Protein AF-A0A450VIJ9-F1 (afdb_monomer_lite)

Sequence (175 aa):
MWVGYHERNVGDCQRSVKKFDNVCLSQQNIVTLSLEDQYDTTFSYGGVWYFSDYSEGLFLISHIYDGADNKKAIERLSKHIKPGGKLLLGIQGPHYDYRKSVSNGMIYSKNIVPTSYGFRKYYYLMSEDRTVMTQTILYRTYTFDEAISLLADHGLVYNPEKRTESEFFVEFEKI

Organism: NCBI:txid2126337

InterPro domains:
  IPR029063 S-adenosyl-L-methionine-dependent methyltransferase superfamily [G3DSA:3.40.50.150] (5-174)
  IPR029063 S-adenosyl-L-methionine-dependent methyltransferase superfamily [SSF53335] (15-157)

Foldseek 3Di:
DADDDQPPVLVVVCVVCVVPPPDDDDRDDLLPDDDPAADQEDEDDNPQWAWEQDPVGIKIKGLDQDPVSVLSSLLSNLVRHDAQGKYWHFYDYDDDWDWDQDPVRKIWTWDWADDPFGIKIWIFIGDVPDTPDIDITDMGIDDPVRVQVSNVVNQFHWDPVPCPPPVTTGMTGHD

Radius of gyration: 17.82 Å; chains: 1; bounding box: 40×42×50 Å

Secondary structure (DSSP, 8-state):
---S-SSHHHHHHHHHHTT-TT-------GGG---SS-EEEEEESSSSEEEEEETTEEEEEES---HHHHHHHHHHHHTTEEEEEEEEEEEEPPP--EEEE-TTS-EEEEEEEEETTEEEEEEEEEETTEEEEEEEEEEEEEEHHHHHHHHHTTTEEE-GGG--TTSSEEEEEE-

pLDDT: mean 89.33, std 14.4, range [27.39, 98.25]

Structure (mmCIF, N/CA/C/O backbone):
data_AF-A0A450VIJ9-F1
#
_entry.id   AF-A0A450VIJ9-F1
#
loop_
_atom_site.group_PDB
_atom_site.id
_atom_site.type_symbol
_atom_site.label_atom_id
_atom_site.label_alt_id
_atom_site.label_comp_id
_atom_site.label_asym_id
_atom_site.label_entity_id
_atom_site.label_seq_id
_atom_site.pdbx_PDB_ins_code
_atom_site.Cartn_x
_atom_site.Cartn_y
_atom_site.Cartn_z
_atom_site.occupancy
_atom_site.B_iso_or_equiv
_atom_site.auth_seq_id
_atom_site.auth_comp_id
_atom_site.auth_asym_id
_atom_site.auth_atom_id
_atom_site.pdbx_PDB_model_num
ATOM 1 N N . MET A 1 1 ? -2.226 -10.445 0.613 1.00 31.66 1 MET A N 1
ATOM 2 C CA . MET A 1 1 ? -2.761 -10.164 -0.739 1.00 31.66 1 MET A CA 1
ATOM 3 C C . MET A 1 1 ? -1.651 -9.503 -1.543 1.00 31.66 1 MET A C 1
ATOM 5 O O . MET A 1 1 ? -1.184 -8.477 -1.090 1.00 31.66 1 MET A O 1
ATOM 9 N N . TRP A 1 2 ? -1.184 -10.106 -2.641 1.00 27.39 2 TRP A N 1
ATOM 10 C CA . TRP A 1 2 ? -0.151 -9.554 -3.539 1.00 27.39 2 TRP A CA 1
ATOM 11 C C . TRP A 1 2 ? -0.839 -8.741 -4.647 1.00 27.39 2 TRP A C 1
ATOM 13 O O . TRP A 1 2 ? -1.752 -9.265 -5.289 1.00 27.39 2 TRP A O 1
ATOM 23 N N . VAL A 1 3 ? -0.454 -7.480 -4.874 1.00 31.11 3 VAL A N 1
ATOM 24 C CA . VAL A 1 3 ? -1.110 -6.621 -5.882 1.00 31.11 3 VAL A CA 1
ATOM 25 C C . VAL A 1 3 ? -0.320 -6.601 -7.191 1.00 31.11 3 VAL A C 1
ATOM 27 O O . VAL A 1 3 ? 0.690 -5.919 -7.335 1.00 31.11 3 VAL A O 1
ATOM 30 N N . GLY A 1 4 ? -0.840 -7.340 -8.172 1.00 33.59 4 GLY A N 1
ATOM 31 C CA . GLY A 1 4 ? -0.485 -7.237 -9.586 1.00 33.59 4 GLY A CA 1
ATOM 32 C C . GLY A 1 4 ? -1.208 -8.298 -10.416 1.00 33.59 4 GLY A C 1
ATOM 33 O O . GLY A 1 4 ? -0.849 -9.458 -10.304 1.00 33.59 4 GLY A O 1
ATOM 34 N N . TYR A 1 5 ? -2.155 -7.879 -11.271 1.00 44.66 5 TYR A N 1
ATOM 35 C CA . TYR A 1 5 ? -3.005 -8.647 -12.214 1.00 44.66 5 TYR A CA 1
ATOM 36 C C . TYR A 1 5 ? -4.379 -9.119 -11.696 1.00 44.66 5 TYR A C 1
ATOM 38 O O . TYR A 1 5 ? -4.490 -9.890 -10.750 1.00 44.66 5 TYR A O 1
ATOM 46 N N . HIS A 1 6 ? -5.438 -8.622 -12.350 1.00 50.75 6 HIS A N 1
ATOM 47 C CA . HIS A 1 6 ? -6.816 -8.592 -11.840 1.00 50.75 6 HIS A CA 1
ATOM 48 C C . HIS A 1 6 ? -7.668 -9.852 -12.067 1.00 50.75 6 HIS A C 1
ATOM 50 O O . HIS A 1 6 ? -8.737 -9.913 -11.488 1.00 50.75 6 HIS A O 1
ATOM 56 N N . GLU A 1 7 ? -7.234 -10.871 -12.817 1.00 40.94 7 GLU A N 1
ATOM 57 C CA . GLU A 1 7 ? -8.081 -12.073 -13.023 1.00 40.94 7 GLU A CA 1
ATOM 58 C C . GLU A 1 7 ? -7.321 -13.401 -12.882 1.00 40.94 7 GLU A C 1
ATOM 60 O O . GLU A 1 7 ? -7.781 -14.313 -12.195 1.00 40.94 7 GLU A O 1
ATOM 65 N N . ARG A 1 8 ? -6.108 -13.516 -13.445 1.00 50.75 8 ARG A N 1
ATOM 66 C CA . ARG A 1 8 ? -5.320 -14.767 -13.374 1.00 50.75 8 ARG A CA 1
ATOM 67 C C . ARG A 1 8 ? -4.931 -15.170 -11.946 1.00 50.75 8 ARG A C 1
ATOM 69 O O . ARG A 1 8 ? -4.999 -16.349 -11.610 1.00 50.75 8 ARG A O 1
ATOM 76 N N . ASN A 1 9 ? -4.623 -14.201 -11.086 1.00 61.12 9 ASN A N 1
ATOM 77 C CA . ASN A 1 9 ? -4.189 -14.479 -9.716 1.00 61.12 9 ASN A CA 1
ATOM 78 C C . ASN A 1 9 ? -5.307 -15.024 -8.829 1.00 61.12 9 ASN A C 1
ATOM 80 O O . ASN A 1 9 ? -5.043 -15.833 -7.944 1.00 61.12 9 ASN A O 1
ATOM 84 N N . VAL A 1 10 ? -6.552 -14.590 -9.048 1.00 67.06 10 VAL A N 1
ATOM 85 C CA . VAL A 1 10 ? -7.686 -15.096 -8.267 1.00 67.06 10 VAL A CA 1
ATOM 86 C C . VAL A 1 10 ? -7.888 -16.578 -8.574 1.00 67.06 10 VAL A C 1
ATOM 88 O O . VAL A 1 10 ? -8.048 -17.360 -7.644 1.00 67.06 10 VAL A O 1
ATOM 91 N N . GLY A 1 11 ? -7.760 -16.986 -9.842 1.00 73.00 11 GLY A N 1
ATOM 92 C CA . GLY A 1 11 ? -7.833 -18.395 -10.242 1.00 73.00 11 GLY A CA 1
ATOM 93 C C . GLY A 1 11 ? -6.719 -19.270 -9.646 1.00 73.00 11 GLY A C 1
ATOM 94 O O . GLY A 1 11 ? -6.984 -20.385 -9.193 1.00 73.00 11 GLY A O 1
ATOM 95 N N . ASP A 1 12 ? -5.480 -18.770 -9.593 1.00 76.56 12 ASP A N 1
ATOM 96 C CA . ASP A 1 12 ? -4.357 -19.467 -8.943 1.00 76.56 12 ASP A CA 1
ATOM 97 C C . ASP A 1 12 ? -4.541 -19.583 -7.420 1.00 76.56 12 ASP A C 1
ATOM 99 O O . ASP A 1 12 ? -4.340 -20.658 -6.839 1.00 76.56 12 ASP A O 1
ATOM 103 N N . CYS A 1 13 ? -4.992 -18.506 -6.770 1.00 79.81 13 CYS A N 1
ATOM 104 C CA . CYS A 1 13 ? -5.329 -18.512 -5.348 1.00 79.81 13 CYS A CA 1
ATOM 105 C C . CYS A 1 13 ? -6.487 -19.471 -5.052 1.00 79.81 13 CYS A C 1
ATOM 107 O O . CYS A 1 13 ? -6.380 -20.270 -4.125 1.00 79.81 13 CYS A O 1
ATOM 109 N N . GLN A 1 14 ? -7.552 -19.458 -5.861 1.00 82.06 14 GLN A N 1
ATOM 110 C CA . GLN A 1 14 ? -8.699 -20.361 -5.727 1.00 82.06 14 GLN A CA 1
ATOM 111 C C . GLN A 1 14 ? -8.266 -21.820 -5.755 1.00 82.06 14 GLN A C 1
ATOM 113 O O . GLN A 1 14 ? -8.644 -22.582 -4.869 1.00 82.06 14 GLN A O 1
ATOM 118 N N . ARG A 1 15 ? -7.419 -22.211 -6.715 1.00 86.19 15 ARG A N 1
ATOM 119 C CA . ARG A 1 15 ? -6.858 -23.570 -6.753 1.00 86.19 15 ARG A CA 1
ATOM 120 C C . ARG A 1 15 ? -6.092 -23.917 -5.477 1.00 86.19 15 ARG A C 1
ATOM 122 O O . ARG A 1 15 ? -6.246 -25.019 -4.959 1.00 86.19 15 ARG A O 1
ATOM 129 N N . SER A 1 16 ? -5.297 -22.978 -4.973 1.00 84.69 16 SER A N 1
ATOM 130 C CA . SER A 1 16 ? -4.429 -23.190 -3.811 1.00 84.69 16 SER A CA 1
ATOM 131 C C . SER A 1 16 ? -5.204 -23.320 -2.496 1.00 84.69 16 SER A C 1
ATOM 133 O O . SER A 1 16 ? -4.786 -24.075 -1.615 1.00 84.69 16 SER A O 1
ATOM 135 N N . VAL A 1 17 ? -6.336 -22.617 -2.364 1.00 88.38 17 VAL A N 1
ATOM 136 C CA . VAL A 1 17 ? -7.135 -22.607 -1.128 1.00 88.38 17 VAL A CA 1
ATOM 137 C C . VAL A 1 17 ? -8.363 -23.513 -1.164 1.00 88.38 17 VAL A C 1
ATOM 139 O O . VAL A 1 17 ? -8.981 -23.705 -0.127 1.00 88.38 17 VAL A O 1
ATOM 142 N N . LYS A 1 18 ? -8.689 -24.127 -2.311 1.00 88.12 18 LYS A N 1
ATOM 143 C CA . LYS A 1 18 ? -9.878 -24.983 -2.503 1.00 88.12 18 LYS A CA 1
ATOM 144 C C . LYS A 1 18 ? -10.047 -26.088 -1.451 1.00 88.12 18 LYS A C 1
ATOM 146 O O . LYS A 1 18 ? -11.152 -26.559 -1.235 1.00 88.12 18 LYS A O 1
ATOM 151 N N . LYS A 1 19 ? -8.949 -26.530 -0.836 1.00 91.44 19 LYS A N 1
ATOM 152 C CA . LYS A 1 19 ? -8.934 -27.571 0.202 1.00 91.44 19 LYS A CA 1
ATOM 153 C C . LYS A 1 19 ? -9.332 -27.083 1.603 1.00 91.44 19 LYS A C 1
ATOM 155 O O . LYS A 1 19 ? -9.336 -27.894 2.521 1.00 91.44 19 LYS A O 1
ATOM 160 N N . PHE A 1 20 ? -9.558 -25.785 1.790 1.00 93.56 20 PHE A N 1
ATOM 161 C CA . PHE A 1 20 ? -9.906 -25.192 3.078 1.00 93.56 20 PHE A CA 1
ATOM 162 C C . PHE A 1 20 ? -11.345 -24.677 3.033 1.00 93.56 20 PHE A C 1
ATOM 164 O O . PHE A 1 20 ? -11.631 -23.683 2.370 1.00 93.56 20 PHE A O 1
ATOM 171 N N . ASP A 1 21 ? -12.237 -25.329 3.773 1.00 92.31 21 ASP A N 1
ATOM 172 C CA . ASP A 1 21 ? -13.671 -25.007 3.760 1.00 92.31 21 ASP A CA 1
ATOM 173 C C . ASP A 1 21 ? -14.004 -23.681 4.466 1.00 92.31 21 ASP A C 1
ATOM 175 O O . ASP A 1 21 ? -15.086 -23.126 4.302 1.00 92.31 21 ASP A O 1
ATOM 179 N N . ASN A 1 22 ? -13.062 -23.149 5.247 1.00 92.25 22 ASN A N 1
ATOM 180 C CA . ASN A 1 22 ? -13.187 -21.903 6.000 1.00 92.25 22 ASN A CA 1
ATOM 181 C C . ASN A 1 22 ? -12.486 -20.708 5.329 1.00 92.25 22 ASN A C 1
ATOM 183 O O . ASN A 1 22 ? -12.288 -19.676 5.971 1.00 92.25 22 ASN A O 1
ATOM 187 N N . VAL A 1 23 ? -12.075 -20.838 4.063 1.00 91.25 23 VAL A N 1
ATOM 188 C CA . VAL A 1 23 ? -11.442 -19.754 3.302 1.00 91.25 23 VAL A CA 1
ATOM 189 C C . VAL A 1 23 ? -12.378 -19.285 2.197 1.00 91.25 23 VAL A C 1
ATOM 191 O O . VAL A 1 23 ? -12.712 -20.034 1.283 1.00 91.25 23 VAL A O 1
ATOM 194 N N . CYS A 1 24 ? -12.743 -18.006 2.244 1.00 87.75 24 CYS A N 1
ATOM 195 C CA . CYS A 1 24 ? -13.461 -17.336 1.168 1.00 87.75 24 CYS A CA 1
ATOM 196 C C . CYS A 1 24 ? -12.499 -16.454 0.364 1.00 87.75 24 CYS A C 1
ATOM 198 O O . CYS A 1 24 ? -11.630 -15.785 0.927 1.00 87.75 24 CYS A O 1
ATOM 200 N N . LEU A 1 25 ? -12.659 -16.441 -0.960 1.00 87.81 25 LEU A N 1
ATOM 201 C CA . LEU A 1 25 ? -11.948 -15.529 -1.849 1.00 87.81 25 LEU A CA 1
ATOM 202 C C . LEU A 1 25 ? -12.947 -14.636 -2.566 1.00 87.81 25 LEU A C 1
ATOM 204 O O . LEU A 1 25 ? -13.891 -15.121 -3.186 1.00 87.81 25 LEU A O 1
ATOM 208 N N . SER A 1 26 ? -12.679 -13.337 -2.547 1.00 86.81 26 SER A N 1
ATOM 209 C CA . SER A 1 26 ? -13.437 -12.345 -3.293 1.00 86.81 26 SER A CA 1
ATOM 210 C C . SER A 1 26 ? -12.493 -11.457 -4.099 1.00 86.81 26 SER A C 1
ATOM 212 O O . SER A 1 26 ? -11.365 -11.170 -3.694 1.00 86.81 26 SER A O 1
ATOM 214 N N . GLN A 1 27 ? -12.956 -11.039 -5.275 1.00 89.25 27 GLN A N 1
ATOM 215 C CA . GLN A 1 27 ? -12.296 -10.021 -6.081 1.00 89.25 27 GLN A CA 1
ATOM 216 C C . GLN A 1 27 ? -13.046 -8.709 -5.877 1.00 89.25 27 GLN A C 1
ATOM 218 O O . GLN A 1 27 ? -14.209 -8.594 -6.250 1.00 89.25 27 GLN A O 1
ATOM 223 N N . GLN A 1 28 ? -12.384 -7.735 -5.259 1.00 90.81 28 GLN A N 1
ATOM 224 C CA . GLN A 1 28 ? -12.978 -6.452 -4.891 1.00 90.81 28 GLN A CA 1
ATOM 225 C C . GLN A 1 28 ? -12.012 -5.309 -5.213 1.00 90.81 28 GLN A C 1
ATOM 227 O O . GLN A 1 28 ? -10.792 -5.480 -5.161 1.00 90.81 28 GLN A O 1
ATOM 232 N N . ASN A 1 29 ? -12.555 -4.130 -5.523 1.00 92.75 29 ASN A N 1
ATOM 233 C CA . ASN A 1 29 ? -11.778 -2.898 -5.641 1.00 92.75 29 ASN A CA 1
ATOM 234 C C . ASN A 1 29 ? -11.798 -2.168 -4.297 1.00 92.75 29 ASN A C 1
ATOM 236 O O . ASN A 1 29 ? -12.864 -1.822 -3.796 1.00 92.75 29 ASN A O 1
ATOM 240 N N . ILE A 1 30 ? -10.622 -1.901 -3.731 1.00 94.50 30 ILE A N 1
ATOM 241 C CA . ILE A 1 30 ? -10.507 -1.329 -2.389 1.00 94.50 30 ILE A CA 1
ATOM 242 C C . ILE A 1 30 ? -11.065 0.099 -2.272 1.00 94.50 30 ILE A C 1
ATOM 244 O O . ILE A 1 30 ? -11.583 0.477 -1.226 1.00 94.50 30 ILE A O 1
ATOM 248 N N . VAL A 1 31 ? -11.053 0.874 -3.362 1.00 96.25 31 VAL A N 1
ATOM 249 C CA . VAL A 1 31 ? -11.625 2.234 -3.413 1.00 96.25 31 VAL A CA 1
ATOM 250 C C . VAL A 1 31 ? -13.159 2.203 -3.322 1.00 96.25 31 VAL A C 1
ATOM 252 O O . VAL A 1 31 ? -13.793 3.174 -2.898 1.00 96.25 31 VAL A O 1
ATOM 255 N N . THR A 1 32 ? -13.776 1.085 -3.704 1.00 95.69 32 THR A N 1
ATOM 256 C CA . THR A 1 32 ? -15.227 0.856 -3.647 1.00 95.69 32 THR A CA 1
ATOM 257 C C . THR A 1 32 ? -15.575 -0.356 -2.785 1.00 95.69 32 THR A C 1
ATOM 259 O O . THR A 1 32 ? -16.611 -0.977 -3.012 1.00 95.69 32 THR A O 1
ATOM 262 N N . LEU A 1 33 ? -14.705 -0.715 -1.833 1.00 95.12 33 LEU A N 1
ATOM 263 C CA . LEU A 1 33 ? -14.869 -1.920 -1.029 1.00 95.12 33 LEU A CA 1
ATOM 264 C C . LEU A 1 33 ? -16.204 -1.883 -0.289 1.00 95.12 33 LEU A C 1
ATOM 266 O O . LEU A 1 33 ? -16.566 -0.872 0.320 1.00 95.12 33 LEU A O 1
ATOM 270 N N . SER A 1 34 ? -16.908 -3.005 -0.369 1.00 93.38 34 SER A N 1
ATOM 271 C CA . SER A 1 34 ? -18.130 -3.274 0.367 1.00 93.38 34 SER A CA 1
ATOM 272 C C . SER A 1 34 ? -18.140 -4.755 0.713 1.00 93.38 34 SER A C 1
ATOM 274 O O . SER A 1 34 ? -18.296 -5.598 -0.167 1.00 93.38 34 SER A O 1
ATOM 276 N N . LEU A 1 35 ? -17.922 -5.060 1.986 1.00 92.38 35 LEU A N 1
ATOM 277 C CA . LEU A 1 35 ? -18.027 -6.404 2.551 1.00 92.38 35 LEU A CA 1
ATOM 278 C C . LEU A 1 35 ? -19.258 -6.471 3.456 1.00 92.38 35 LEU A C 1
ATOM 280 O O . LEU A 1 35 ? -19.662 -5.459 4.028 1.00 92.38 35 LEU A O 1
ATOM 284 N N . GLU A 1 36 ? -19.856 -7.652 3.566 1.00 91.00 36 GLU A N 1
ATOM 285 C CA . GLU A 1 36 ? -21.028 -7.867 4.427 1.00 91.00 36 GLU A CA 1
ATOM 286 C C . GLU A 1 36 ? -20.646 -7.835 5.912 1.00 91.00 36 GLU A C 1
ATOM 288 O O . GLU A 1 36 ? -21.411 -7.350 6.743 1.00 91.00 36 GLU A O 1
ATOM 293 N N . ASP A 1 37 ? -19.424 -8.269 6.221 1.00 93.81 37 ASP A N 1
ATOM 294 C CA . ASP A 1 37 ? -18.934 -8.427 7.582 1.00 93.81 37 ASP A CA 1
ATOM 295 C C . ASP A 1 37 ? -17.905 -7.363 7.985 1.00 93.81 37 ASP A C 1
ATOM 297 O O . ASP A 1 37 ? -17.277 -6.680 7.164 1.00 93.81 37 ASP A O 1
ATOM 301 N N . GLN A 1 38 ? -17.702 -7.278 9.300 1.00 96.44 38 GLN A N 1
ATOM 302 C CA . GLN A 1 38 ? -16.538 -6.648 9.909 1.00 96.44 38 GLN A CA 1
ATOM 303 C C . GLN A 1 38 ? -15.602 -7.711 10.481 1.00 96.44 38 GLN A C 1
ATOM 305 O O . GLN A 1 38 ? -16.045 -8.733 11.007 1.00 96.44 38 GLN A O 1
ATOM 310 N N . TYR A 1 39 ? -14.304 -7.431 10.446 1.00 97.06 39 TYR A N 1
ATOM 311 C CA . TYR A 1 39 ? -13.263 -8.381 10.817 1.00 97.06 39 TYR A CA 1
ATOM 312 C C . TYR A 1 39 ? -12.497 -7.919 12.056 1.00 97.06 39 TYR A C 1
ATOM 314 O O . TYR A 1 39 ? -12.237 -6.729 12.245 1.00 97.06 39 TYR A O 1
ATOM 322 N N . ASP A 1 40 ? -12.109 -8.881 12.892 1.00 97.75 40 ASP A N 1
ATOM 323 C CA . ASP A 1 40 ? -11.286 -8.651 14.084 1.00 97.75 40 ASP A CA 1
ATOM 324 C C . ASP A 1 40 ? -9.826 -8.336 13.715 1.00 97.75 40 ASP A C 1
ATOM 326 O O . ASP A 1 40 ? -9.100 -7.679 14.459 1.00 97.75 40 ASP A O 1
ATOM 330 N N . THR A 1 41 ? -9.359 -8.803 12.556 1.00 95.44 41 THR A N 1
ATOM 331 C CA . THR A 1 41 ? -8.007 -8.537 12.058 1.00 95.44 41 THR A CA 1
ATOM 332 C C . THR A 1 41 ? -7.996 -8.483 10.539 1.00 95.44 41 THR A C 1
ATOM 334 O O . THR A 1 41 ? -8.550 -9.343 9.859 1.00 95.44 41 THR A O 1
ATOM 337 N N . THR A 1 42 ? -7.309 -7.480 10.011 1.00 94.94 42 THR A N 1
ATOM 338 C CA . THR A 1 42 ? -7.028 -7.296 8.590 1.00 94.94 42 THR A CA 1
ATOM 339 C C . THR A 1 42 ? -5.531 -7.099 8.407 1.00 94.94 42 THR A C 1
ATOM 341 O O . THR A 1 42 ? -4.850 -6.579 9.291 1.00 94.94 42 THR A O 1
ATOM 344 N 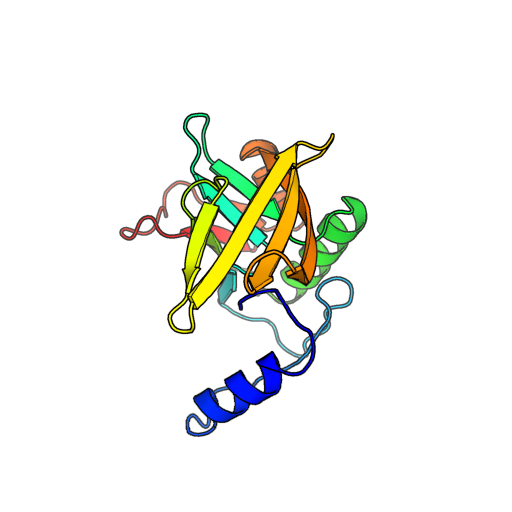N . PHE A 1 43 ? -4.988 -7.530 7.271 1.00 94.19 43 PHE A N 1
ATOM 345 C CA . PHE A 1 43 ? -3.565 -7.361 7.006 1.00 94.19 43 PHE A CA 1
ATOM 346 C C . PHE A 1 43 ? -3.267 -7.139 5.527 1.00 94.19 43 PHE A C 1
ATOM 348 O O . PHE A 1 43 ? -3.955 -7.650 4.640 1.00 94.19 43 PHE A O 1
ATOM 355 N N . SER A 1 44 ? -2.185 -6.413 5.261 1.00 92.88 44 SER A N 1
ATOM 356 C CA . SER A 1 44 ? -1.618 -6.245 3.927 1.00 92.88 44 SER A CA 1
ATOM 357 C C . SER A 1 44 ? -0.115 -6.495 3.972 1.00 92.88 44 SER A C 1
ATOM 359 O O . SER A 1 44 ? 0.603 -5.886 4.756 1.00 92.88 44 SER A O 1
ATOM 361 N N . TYR A 1 45 ? 0.367 -7.403 3.121 1.00 86.50 45 TYR A N 1
ATOM 362 C CA . TYR A 1 45 ? 1.783 -7.752 2.995 1.00 86.50 45 TYR A CA 1
ATOM 363 C C . TYR A 1 45 ? 2.122 -7.891 1.511 1.00 86.50 45 TYR A C 1
ATOM 365 O O . TYR A 1 45 ? 1.626 -8.809 0.851 1.00 86.50 45 TYR A O 1
ATOM 373 N N . GLY A 1 46 ? 2.889 -6.939 0.968 1.00 74.62 46 GLY A N 1
ATOM 374 C CA . GLY A 1 46 ? 3.103 -6.813 -0.484 1.00 74.62 46 GLY A CA 1
ATOM 375 C C . GLY A 1 46 ? 1.816 -6.534 -1.269 1.00 74.62 46 GLY A C 1
ATOM 376 O O . GLY A 1 46 ? 1.725 -6.861 -2.453 1.00 74.62 46 GLY A O 1
ATOM 377 N N . GLY A 1 47 ? 0.803 -6.011 -0.571 1.00 80.25 47 GLY A N 1
ATOM 378 C CA . GLY A 1 47 ? -0.518 -5.702 -1.101 1.00 80.25 47 GLY A CA 1
ATOM 379 C C . GLY A 1 47 ? -0.679 -4.236 -1.447 1.00 80.25 47 GLY A C 1
ATOM 380 O O . GLY A 1 47 ? 0.287 -3.585 -1.813 1.00 80.25 47 GLY A O 1
ATOM 381 N N . VAL A 1 48 ? -1.901 -3.712 -1.321 1.00 91.94 48 VAL A N 1
ATOM 382 C CA . VAL A 1 48 ? -2.220 -2.315 -1.673 1.00 91.94 48 VAL A CA 1
ATOM 383 C C . VAL A 1 48 ? -1.337 -1.338 -0.899 1.00 91.94 48 VAL A C 1
ATOM 385 O O . VAL A 1 48 ? -0.811 -0.404 -1.497 1.00 91.94 48 VAL A O 1
ATOM 388 N N . TRP A 1 49 ? -1.141 -1.607 0.395 1.00 96.38 49 TRP A N 1
ATOM 389 C CA . TRP A 1 49 ? -0.283 -0.835 1.287 1.00 96.38 49 TRP A CA 1
ATOM 390 C C . TRP A 1 49 ? 0.707 -1.725 2.026 1.00 96.38 49 TRP A C 1
ATOM 392 O O . TRP A 1 49 ? 0.375 -2.852 2.403 1.00 96.38 49 TRP A O 1
ATOM 402 N N . TYR A 1 50 ? 1.908 -1.215 2.256 1.00 95.44 50 TYR A N 1
ATOM 403 C CA . TYR A 1 50 ? 2.931 -1.832 3.098 1.00 95.44 50 TYR A CA 1
ATOM 404 C C . TYR A 1 50 ? 3.960 -0.773 3.498 1.00 95.44 50 TYR A C 1
ATOM 406 O O . TYR A 1 50 ? 4.089 0.245 2.824 1.00 95.44 50 TYR A O 1
ATOM 414 N N . PHE A 1 51 ? 4.701 -1.007 4.571 1.00 94.88 51 PHE A N 1
ATOM 415 C CA . PHE A 1 51 ? 5.843 -0.181 4.932 1.00 94.88 51 PHE A CA 1
ATOM 416 C C . PHE A 1 51 ? 7.113 -0.692 4.263 1.00 94.88 51 PHE A C 1
ATOM 418 O O . PHE A 1 51 ? 7.329 -1.896 4.139 1.00 94.88 51 PHE A O 1
ATOM 425 N N . SER A 1 52 ? 7.964 0.233 3.846 1.00 93.38 52 SER A N 1
ATOM 426 C CA . SER A 1 52 ? 9.334 -0.054 3.447 1.00 93.38 52 SER A CA 1
ATOM 427 C C . SER A 1 52 ? 10.281 0.591 4.447 1.00 93.38 52 SER A C 1
ATOM 429 O O . SER A 1 52 ? 10.105 1.763 4.782 1.00 93.38 52 SER A O 1
ATOM 431 N N . ASP A 1 53 ? 11.264 -0.177 4.903 1.00 91.56 53 ASP A N 1
ATOM 432 C CA . ASP A 1 53 ? 12.272 0.268 5.860 1.00 91.56 53 ASP A CA 1
ATOM 433 C C . ASP A 1 53 ? 13.485 0.845 5.128 1.00 91.56 53 ASP A C 1
ATOM 435 O O . ASP A 1 53 ? 14.195 0.136 4.414 1.00 91.56 53 ASP A O 1
ATOM 439 N N . TYR A 1 54 ? 13.667 2.158 5.234 1.00 88.12 54 TYR A N 1
ATOM 440 C CA . TYR A 1 54 ? 14.794 2.892 4.669 1.00 88.12 54 TYR A CA 1
ATOM 441 C C . TYR A 1 54 ? 15.701 3.396 5.794 1.00 88.12 54 TYR A C 1
ATOM 443 O O . TYR A 1 54 ? 15.297 3.474 6.950 1.00 88.12 54 TYR A O 1
ATOM 451 N N . SER A 1 55 ? 16.922 3.815 5.456 1.00 87.88 55 SER A N 1
ATOM 452 C CA . SER A 1 55 ? 17.852 4.426 6.418 1.00 87.88 55 SER A CA 1
ATOM 453 C C . SER A 1 55 ? 17.264 5.628 7.159 1.00 87.88 55 SER A C 1
ATOM 455 O O . SER A 1 55 ? 17.626 5.870 8.306 1.00 87.88 55 SER A O 1
ATOM 457 N N . GLU A 1 56 ? 16.368 6.378 6.514 1.00 88.38 56 GLU A N 1
ATOM 458 C CA . GLU A 1 56 ? 15.704 7.540 7.114 1.00 88.38 56 GLU A CA 1
ATOM 459 C C . GLU A 1 56 ? 14.475 7.173 7.965 1.00 88.38 56 GLU A C 1
ATOM 461 O O . GLU A 1 56 ? 13.927 8.039 8.645 1.00 88.38 56 GLU A O 1
ATOM 466 N N . GLY A 1 57 ? 14.029 5.913 7.931 1.00 90.75 57 GLY A N 1
ATOM 467 C CA . GLY A 1 57 ? 12.868 5.414 8.663 1.00 90.75 57 GLY A CA 1
ATOM 468 C C . GLY A 1 57 ? 11.863 4.659 7.790 1.00 90.75 57 GLY A C 1
ATOM 469 O O . GLY A 1 57 ? 12.124 4.300 6.640 1.00 90.75 57 GLY A O 1
ATOM 470 N N . LEU A 1 58 ? 10.678 4.419 8.358 1.00 93.12 58 LEU A N 1
ATOM 471 C CA . LEU A 1 58 ? 9.592 3.708 7.688 1.00 93.12 58 LEU A CA 1
ATOM 472 C C . LEU A 1 58 ? 8.793 4.639 6.772 1.00 93.12 58 LEU A C 1
ATOM 474 O O . LEU A 1 58 ? 8.359 5.717 7.175 1.00 93.12 58 LEU A O 1
ATOM 478 N N . PHE A 1 59 ? 8.508 4.166 5.563 1.00 95.75 59 PHE A N 1
ATOM 479 C CA . PHE A 1 59 ? 7.634 4.854 4.614 1.00 95.75 59 PHE A CA 1
ATOM 480 C C . PHE A 1 59 ? 6.480 3.951 4.214 1.00 95.75 59 PHE A C 1
ATOM 482 O O . PHE A 1 59 ? 6.699 2.805 3.817 1.00 95.75 59 PHE A O 1
ATOM 489 N N . LEU A 1 60 ? 5.251 4.464 4.283 1.00 96.81 60 LEU A N 1
ATOM 490 C CA . LEU A 1 60 ? 4.100 3.757 3.737 1.00 96.81 60 LEU A CA 1
ATOM 491 C C . LEU A 1 60 ? 4.153 3.853 2.216 1.00 96.81 60 LEU A C 1
ATOM 493 O O . LEU A 1 60 ? 4.118 4.943 1.646 1.00 96.81 60 LEU A O 1
ATOM 497 N N . ILE A 1 61 ? 4.194 2.703 1.565 1.00 96.62 61 ILE A N 1
ATOM 498 C CA . ILE A 1 61 ? 4.140 2.555 0.120 1.00 96.62 61 ILE A CA 1
ATOM 499 C C . ILE A 1 61 ? 2.725 2.138 -0.270 1.00 96.62 61 ILE A C 1
ATOM 501 O O . ILE A 1 61 ? 2.184 1.172 0.270 1.00 96.62 61 ILE A O 1
ATOM 505 N N . SER A 1 62 ? 2.137 2.849 -1.229 1.00 96.75 62 SER A N 1
ATOM 506 C CA . SER A 1 62 ? 0.816 2.556 -1.779 1.00 96.75 62 SER A CA 1
ATOM 507 C C . SER A 1 62 ? 0.887 2.239 -3.267 1.00 96.75 62 SER A C 1
ATOM 509 O O . SER A 1 62 ? 1.502 2.974 -4.041 1.00 96.75 62 SER A O 1
ATOM 511 N N . HIS A 1 63 ? 0.194 1.178 -3.677 1.00 94.62 63 HIS A N 1
ATOM 512 C CA . HIS A 1 63 ? -0.096 0.878 -5.082 1.00 94.62 63 HIS A CA 1
ATOM 513 C C . HIS A 1 63 ? -1.194 1.774 -5.681 1.00 94.62 63 HIS A C 1
ATOM 515 O O . HIS A 1 63 ? -1.432 1.731 -6.887 1.00 94.62 63 HIS A O 1
ATOM 521 N N . ILE A 1 64 ? -1.876 2.576 -4.860 1.00 96.00 64 ILE A N 1
ATOM 522 C CA . ILE A 1 64 ? -2.798 3.616 -5.312 1.00 96.00 64 ILE A CA 1
ATOM 523 C C . ILE A 1 64 ? -1.982 4.904 -5.412 1.00 96.00 64 ILE A C 1
ATOM 525 O O . ILE A 1 64 ? -1.437 5.378 -4.417 1.00 96.00 64 ILE A O 1
ATOM 529 N N . TYR A 1 65 ? -1.854 5.468 -6.612 1.00 95.56 65 TYR A N 1
ATOM 530 C CA . TYR A 1 65 ? -1.039 6.672 -6.802 1.00 95.56 65 TYR A CA 1
ATOM 531 C C . TYR A 1 65 ? -1.766 7.955 -6.376 1.00 95.56 65 TYR A C 1
ATOM 533 O O . TYR A 1 65 ? -1.153 8.868 -5.818 1.00 95.56 65 TYR A O 1
ATOM 541 N N . ASP A 1 66 ? -3.073 8.026 -6.631 1.00 96.81 66 ASP A N 1
ATOM 542 C CA . ASP A 1 66 ? -3.881 9.194 -6.298 1.00 96.81 66 ASP A CA 1
ATOM 543 C C . ASP A 1 66 ? -4.109 9.304 -4.781 1.00 96.81 66 ASP A C 1
ATOM 545 O O . ASP A 1 66 ? -4.432 8.332 -4.092 1.00 96.81 66 ASP A O 1
ATOM 549 N N . GLY A 1 67 ? -3.893 10.501 -4.233 1.00 96.56 67 GLY A N 1
ATOM 550 C CA . GLY A 1 67 ? -3.994 10.733 -2.793 1.00 96.56 67 GLY A CA 1
ATOM 551 C C . GLY A 1 67 ? -5.433 10.695 -2.269 1.00 96.56 67 GLY A C 1
ATOM 552 O O . GLY A 1 67 ? -5.648 10.267 -1.134 1.00 96.56 67 GLY A O 1
ATOM 553 N N . ALA A 1 68 ? -6.415 11.115 -3.071 1.00 97.44 68 ALA A N 1
ATOM 554 C CA . ALA A 1 68 ? -7.824 11.090 -2.690 1.00 97.44 68 ALA A CA 1
ATOM 555 C C . ALA A 1 68 ? -8.378 9.660 -2.731 1.00 97.44 68 ALA A C 1
ATOM 557 O O . ALA A 1 68 ? -9.082 9.254 -1.805 1.00 97.44 68 ALA A O 1
ATOM 558 N N . ASP A 1 69 ? -7.985 8.866 -3.727 1.00 97.81 69 ASP A N 1
ATOM 559 C CA . ASP A 1 69 ? -8.333 7.446 -3.788 1.00 97.81 69 ASP A CA 1
ATOM 560 C C . ASP A 1 69 ? -7.702 6.653 -2.641 1.00 97.81 69 ASP A C 1
ATOM 562 O O . ASP A 1 69 ? -8.351 5.755 -2.109 1.00 97.81 69 ASP A O 1
ATOM 566 N N . ASN A 1 70 ? -6.487 7.000 -2.192 1.00 97.38 70 ASN A N 1
ATOM 567 C CA . ASN A 1 70 ? -5.912 6.411 -0.975 1.00 97.38 70 ASN A CA 1
ATOM 568 C C . ASN A 1 70 ? -6.788 6.679 0.248 1.00 97.38 70 ASN A C 1
ATOM 570 O O . ASN A 1 70 ? -7.155 5.737 0.947 1.00 97.38 70 ASN A O 1
ATOM 574 N N . LYS A 1 71 ? -7.146 7.948 0.487 1.00 97.44 71 LYS A N 1
ATOM 575 C CA . LYS A 1 71 ? -8.020 8.339 1.605 1.00 97.44 71 LYS A CA 1
ATOM 576 C C . LYS A 1 71 ? -9.338 7.576 1.558 1.00 97.44 71 LYS A C 1
ATOM 578 O O . LYS A 1 71 ? -9.721 6.927 2.523 1.00 97.44 71 LYS A O 1
ATOM 583 N N . LYS A 1 72 ? -9.987 7.568 0.394 1.00 98.19 72 LYS A N 1
ATOM 584 C CA . LYS A 1 72 ? -11.243 6.848 0.175 1.00 98.19 72 LYS A CA 1
ATOM 585 C C . LYS A 1 72 ? -11.094 5.343 0.405 1.00 98.19 72 LYS A C 1
ATOM 587 O O . LYS A 1 72 ? -11.954 4.738 1.030 1.00 98.19 72 LYS A O 1
ATOM 592 N N . ALA A 1 73 ? -10.023 4.724 -0.077 1.00 97.75 73 ALA A N 1
ATOM 593 C CA . ALA A 1 73 ? -9.783 3.298 0.113 1.00 97.75 73 ALA A CA 1
ATOM 594 C C . ALA A 1 73 ? -9.540 2.937 1.589 1.00 97.75 73 ALA A C 1
ATOM 596 O O . ALA A 1 73 ? -10.056 1.923 2.056 1.00 97.75 73 ALA A O 1
ATOM 597 N N . ILE A 1 74 ? -8.809 3.771 2.336 1.00 97.94 74 ILE A N 1
ATOM 598 C CA . ILE A 1 74 ? -8.604 3.593 3.782 1.00 97.94 74 ILE A CA 1
ATOM 599 C C . ILE A 1 74 ? -9.926 3.769 4.533 1.00 97.94 74 ILE A C 1
ATOM 601 O O . ILE A 1 74 ? -10.258 2.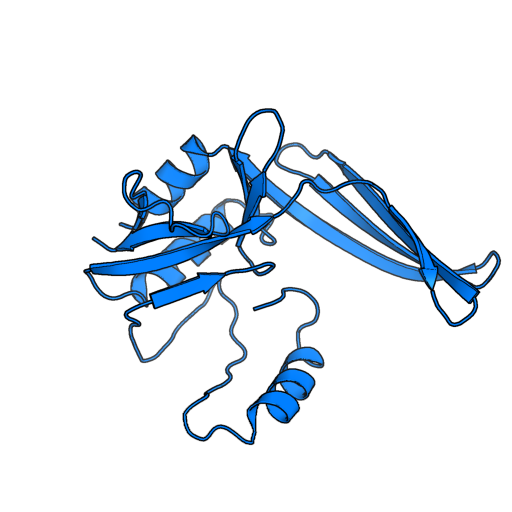940 5.376 1.00 97.94 74 ILE A O 1
ATOM 605 N N . GLU A 1 75 ? -10.719 4.785 4.186 1.00 97.81 75 GLU A N 1
ATOM 606 C CA . GLU A 1 75 ? -12.062 4.995 4.738 1.00 97.81 75 GLU A CA 1
ATOM 607 C C . GLU A 1 75 ? -12.972 3.777 4.505 1.00 97.81 75 GLU A C 1
ATOM 609 O O . GLU A 1 75 ? -13.745 3.384 5.378 1.00 97.81 75 GLU A O 1
ATOM 614 N N . ARG A 1 76 ? -12.903 3.163 3.318 1.00 97.56 76 ARG A N 1
ATOM 615 C CA . ARG A 1 76 ? -13.683 1.959 3.004 1.00 97.56 76 ARG A CA 1
ATOM 616 C C . ARG A 1 76 ? -13.199 0.760 3.804 1.00 97.56 76 ARG A C 1
ATOM 618 O O . ARG A 1 76 ? -14.023 0.078 4.400 1.00 97.56 76 ARG A O 1
ATOM 625 N N . LEU A 1 77 ? -11.888 0.528 3.859 1.00 97.06 77 LEU A N 1
ATOM 626 C CA . LEU A 1 77 ? -11.305 -0.553 4.652 1.00 97.06 77 LEU A CA 1
ATOM 627 C C . LEU A 1 77 ? -11.673 -0.426 6.137 1.00 97.06 77 LEU A C 1
ATOM 629 O O . LEU A 1 77 ? -12.092 -1.411 6.740 1.00 97.06 77 LEU A O 1
ATOM 633 N N . SER A 1 78 ? -11.556 0.770 6.720 1.00 97.56 78 SER A N 1
ATOM 634 C CA . SER A 1 78 ? -11.761 0.977 8.158 1.00 97.56 78 SER A CA 1
ATOM 635 C C . SER A 1 78 ? -13.189 0.670 8.618 1.00 97.56 78 SER A C 1
ATOM 637 O O . SER A 1 78 ? -13.377 0.236 9.751 1.00 97.56 78 SER A O 1
ATOM 639 N N . LYS A 1 79 ? -14.192 0.818 7.740 1.00 97.38 79 LYS A N 1
ATOM 640 C CA . LYS A 1 79 ? -15.598 0.448 8.010 1.00 97.38 79 LYS A CA 1
ATOM 641 C C . LYS A 1 79 ? -15.816 -1.058 8.166 1.00 97.38 79 LYS A C 1
ATOM 643 O O . LYS A 1 79 ? -16.820 -1.467 8.748 1.00 97.38 79 LYS A O 1
ATOM 648 N N . HIS A 1 80 ? -14.885 -1.863 7.660 1.00 97.44 80 HIS A N 1
ATOM 649 C CA . HIS A 1 80 ? -14.917 -3.323 7.727 1.00 97.44 80 HIS A CA 1
ATOM 650 C C . HIS A 1 80 ? -13.991 -3.887 8.812 1.00 97.44 80 HIS A C 1
ATOM 652 O O . HIS A 1 80 ? -13.783 -5.095 8.877 1.00 97.44 80 HIS A O 1
ATOM 658 N N . ILE A 1 81 ? -13.451 -3.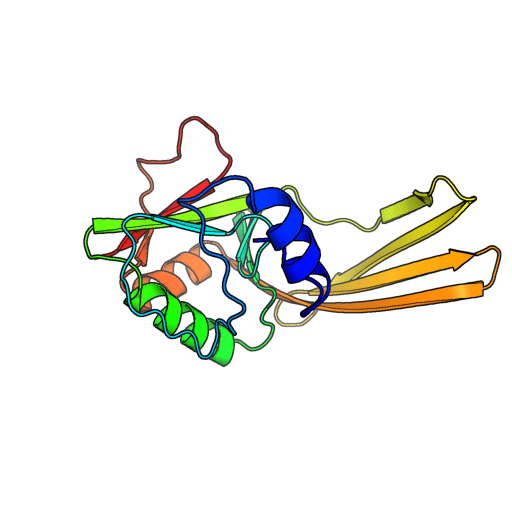040 9.688 1.00 98.12 81 ILE A N 1
ATOM 659 C CA . ILE A 1 81 ? -12.702 -3.462 10.873 1.00 98.12 81 ILE A CA 1
ATOM 660 C C . ILE A 1 81 ? -13.581 -3.162 12.085 1.00 98.12 81 ILE A C 1
ATOM 662 O O . ILE A 1 81 ? -14.107 -2.055 12.212 1.00 98.12 81 ILE A O 1
ATOM 666 N N . LYS A 1 82 ? -13.774 -4.150 12.962 1.00 98.25 82 LYS A N 1
ATOM 667 C CA . LYS A 1 82 ? -14.553 -3.956 14.194 1.00 98.25 82 LYS A CA 1
ATOM 668 C C . LYS A 1 82 ? -13.857 -2.945 15.117 1.00 98.25 82 LYS A C 1
ATOM 670 O O . LYS A 1 82 ? -12.628 -2.890 15.101 1.00 98.25 82 LYS A O 1
ATOM 675 N N . PRO A 1 83 ? -14.584 -2.210 15.977 1.00 97.69 83 PRO A N 1
ATOM 676 C CA . PRO A 1 83 ? -13.971 -1.530 17.119 1.00 97.69 83 PRO A CA 1
ATOM 677 C C . PRO A 1 83 ? -13.140 -2.515 17.962 1.00 97.69 83 PRO A C 1
ATOM 679 O O . PRO A 1 83 ? -13.586 -3.632 18.226 1.00 97.69 83 PRO A O 1
ATOM 682 N N . GLY A 1 84 ? -11.920 -2.129 18.332 1.00 96.75 84 GLY A N 1
ATOM 683 C CA . GLY A 1 84 ? -10.901 -2.989 18.950 1.00 96.75 84 GLY A CA 1
ATOM 684 C C . GLY A 1 84 ? -10.198 -3.959 17.985 1.00 96.75 84 GLY A C 1
ATOM 685 O O . GLY A 1 84 ? -9.289 -4.685 18.386 1.00 96.75 84 GLY A O 1
ATOM 686 N N . GLY A 1 85 ? -10.609 -3.997 16.716 1.00 96.75 85 GLY A N 1
ATOM 687 C CA . GLY A 1 85 ? -9.994 -4.809 15.671 1.00 96.75 85 GLY A CA 1
ATOM 688 C C . GLY A 1 85 ? -8.673 -4.226 15.170 1.00 96.75 85 GLY A C 1
ATOM 689 O O . GLY A 1 85 ? -8.318 -3.084 15.460 1.00 96.75 85 GLY A O 1
ATOM 690 N N . LYS A 1 86 ? -7.931 -5.016 14.390 1.00 95.75 86 LYS A N 1
ATOM 691 C CA . LYS A 1 86 ? -6.559 -4.685 13.977 1.00 95.75 86 LYS A CA 1
ATOM 692 C C . LYS A 1 86 ? -6.394 -4.498 12.473 1.00 95.75 86 LYS A C 1
ATOM 694 O O . LYS A 1 86 ? -6.973 -5.238 11.673 1.00 95.75 86 LYS A O 1
ATOM 699 N N . LEU A 1 87 ? -5.505 -3.581 12.102 1.00 95.88 87 LEU A N 1
ATOM 700 C CA . LEU A 1 87 ? -4.880 -3.500 10.785 1.00 95.88 87 LEU A CA 1
ATOM 701 C C . LEU A 1 87 ? -3.372 -3.728 10.922 1.00 95.88 87 LEU A C 1
ATOM 703 O O . LEU A 1 87 ? -2.679 -2.973 11.599 1.00 95.88 87 LEU A O 1
ATOM 707 N N . LEU A 1 88 ? -2.862 -4.752 10.239 1.00 94.44 88 LEU A N 1
ATOM 708 C CA . LEU A 1 88 ? -1.440 -5.086 10.196 1.00 94.44 88 LEU A CA 1
ATOM 709 C C . LEU A 1 88 ? -0.856 -4.746 8.821 1.00 94.44 88 LEU A C 1
ATOM 711 O O . LEU A 1 88 ? -1.244 -5.328 7.803 1.00 94.44 88 LEU A O 1
ATOM 715 N N . LEU A 1 89 ? 0.100 -3.820 8.775 1.00 94.56 89 LEU A N 1
ATOM 716 C CA . LEU A 1 89 ? 0.780 -3.421 7.541 1.00 94.56 89 LEU A CA 1
ATOM 717 C C . LEU A 1 89 ? 2.207 -3.958 7.527 1.00 94.56 89 LEU A C 1
ATOM 719 O O . LEU A 1 89 ? 3.019 -3.609 8.378 1.00 94.56 89 LEU A O 1
ATOM 723 N N . GLY A 1 90 ? 2.497 -4.830 6.565 1.00 93.12 90 GLY A N 1
ATOM 724 C CA . GLY A 1 90 ? 3.776 -5.523 6.465 1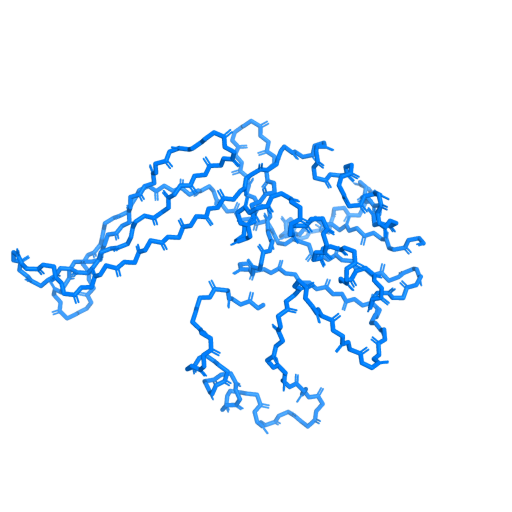.00 93.12 90 GLY A CA 1
ATOM 725 C C . GLY A 1 90 ? 4.941 -4.573 6.225 1.00 93.12 90 GLY A C 1
ATOM 726 O O . GLY A 1 90 ? 4.795 -3.616 5.471 1.00 93.12 90 GLY A O 1
ATOM 727 N N . ILE A 1 91 ? 6.091 -4.869 6.819 1.00 92.38 91 ILE A N 1
ATOM 728 C CA . ILE A 1 91 ? 7.359 -4.168 6.623 1.00 92.38 91 ILE A CA 1
ATOM 729 C C . ILE A 1 91 ? 8.194 -4.957 5.610 1.00 92.38 91 ILE A C 1
ATOM 731 O O . ILE A 1 91 ? 8.285 -6.186 5.665 1.00 92.38 91 ILE A O 1
ATOM 735 N N . GLN A 1 92 ? 8.775 -4.249 4.647 1.00 90.19 92 GLN A N 1
ATOM 736 C CA . GLN A 1 92 ? 9.634 -4.803 3.609 1.00 90.19 92 GLN A CA 1
ATOM 737 C C . GLN A 1 92 ? 10.950 -4.044 3.526 1.00 90.19 92 GLN A C 1
ATOM 739 O O . GLN A 1 92 ? 11.039 -2.873 3.887 1.00 90.19 92 GLN A O 1
ATOM 744 N N . GLY A 1 93 ? 11.964 -4.718 2.988 1.00 88.06 93 GLY A N 1
ATOM 745 C CA . GLY A 1 93 ? 13.217 -4.067 2.652 1.00 88.06 93 GLY A CA 1
ATOM 746 C C . GLY A 1 93 ? 13.056 -3.042 1.519 1.00 88.06 93 GLY A C 1
ATOM 747 O O . GLY A 1 93 ? 12.127 -3.136 0.704 1.00 88.06 93 GLY A O 1
ATOM 748 N N . PRO A 1 94 ? 14.003 -2.103 1.429 1.00 86.31 94 PRO A N 1
ATOM 749 C CA . PRO A 1 94 ? 13.979 -1.026 0.455 1.00 86.31 94 PRO A CA 1
ATOM 750 C C . PRO A 1 94 ? 14.012 -1.551 -0.981 1.00 86.31 94 PRO A C 1
ATOM 752 O O . PRO A 1 94 ? 14.548 -2.618 -1.305 1.00 86.31 94 PRO A O 1
ATOM 755 N N . HIS A 1 95 ? 13.404 -0.783 -1.880 1.00 85.19 95 HIS A N 1
ATOM 756 C CA . HIS A 1 95 ? 13.381 -1.125 -3.293 1.00 85.19 95 HIS A CA 1
ATOM 757 C C . HIS A 1 95 ? 14.582 -0.546 -4.034 1.00 85.19 95 HIS A C 1
ATOM 759 O O . HIS A 1 95 ? 14.806 0.660 -4.013 1.00 85.19 95 HIS A O 1
ATOM 765 N N . TYR A 1 96 ? 15.267 -1.409 -4.780 1.00 89.62 96 TYR A N 1
ATOM 766 C CA . TYR A 1 96 ? 16.389 -1.044 -5.640 1.00 89.62 96 TYR A CA 1
ATOM 767 C C . TYR A 1 96 ? 16.145 -1.460 -7.080 1.00 89.62 96 TYR A C 1
ATOM 769 O O . TYR A 1 96 ? 15.352 -2.373 -7.346 1.00 89.62 96 TYR A O 1
ATOM 777 N N . ASP A 1 97 ? 16.882 -0.840 -7.993 1.00 94.38 97 ASP A N 1
ATOM 778 C CA . ASP A 1 97 ? 17.053 -1.365 -9.339 1.00 94.38 97 ASP A CA 1
ATOM 779 C C . ASP A 1 97 ? 17.566 -2.802 -9.283 1.00 94.38 97 ASP A C 1
ATOM 781 O O . ASP A 1 97 ? 18.297 -3.215 -8.381 1.00 94.38 97 ASP A O 1
ATOM 785 N N . TYR A 1 98 ? 17.119 -3.603 -10.238 1.00 92.81 98 TYR A N 1
ATOM 786 C CA . TYR A 1 98 ? 17.416 -5.023 -10.241 1.00 92.81 98 TYR A CA 1
ATOM 787 C C . TYR A 1 98 ? 17.514 -5.536 -11.659 1.00 92.81 98 TYR A C 1
ATOM 789 O O . TYR A 1 98 ? 16.729 -5.156 -12.525 1.00 92.81 98 TYR A O 1
ATOM 797 N N . ARG A 1 99 ? 18.447 -6.454 -11.880 1.00 95.12 99 ARG A N 1
ATOM 798 C CA . ARG A 1 99 ? 18.594 -7.173 -13.137 1.00 95.12 99 ARG A CA 1
ATOM 799 C C . ARG A 1 99 ? 19.062 -8.585 -12.834 1.00 95.12 99 ARG A C 1
ATOM 801 O O . ARG A 1 99 ? 20.026 -8.764 -12.096 1.00 95.12 99 ARG A O 1
ATOM 808 N N . LYS A 1 100 ? 18.381 -9.582 -13.391 1.00 94.81 100 LYS A N 1
ATOM 809 C CA . LYS A 1 100 ? 18.740 -10.990 -13.216 1.00 94.81 100 LYS A CA 1
ATOM 810 C C . LYS A 1 100 ? 18.309 -11.820 -14.420 1.00 94.81 100 LYS A C 1
ATOM 812 O O . LYS A 1 100 ? 17.216 -11.630 -14.949 1.00 94.81 100 LYS A O 1
ATOM 817 N N . SER A 1 101 ? 19.148 -12.778 -14.801 1.00 94.31 101 SER A N 1
ATOM 818 C CA . SER A 1 101 ? 18.776 -13.822 -15.756 1.00 94.31 101 SER A CA 1
ATOM 819 C C . SER A 1 101 ? 17.800 -14.811 -15.116 1.00 94.31 101 SER A C 1
ATOM 821 O O . SER A 1 101 ? 18.044 -15.322 -14.019 1.00 94.31 101 SER A O 1
ATOM 823 N N . VAL A 1 102 ? 16.689 -15.082 -15.789 1.00 91.75 102 VAL A N 1
ATOM 824 C CA . VAL A 1 102 ? 15.733 -16.128 -15.404 1.00 91.75 102 VAL A CA 1
ATOM 825 C C . VAL A 1 102 ? 16.115 -17.466 -16.052 1.00 91.75 102 VAL A C 1
ATOM 827 O O . VAL A 1 102 ? 16.955 -17.518 -16.948 1.00 91.75 102 VAL A O 1
ATOM 830 N N . SER A 1 103 ? 15.533 -18.571 -15.576 1.00 85.25 103 SER A N 1
ATOM 831 C CA . SER A 1 103 ? 15.974 -19.942 -15.897 1.00 85.25 103 SER A CA 1
ATOM 832 C C . SER A 1 103 ? 15.945 -20.312 -17.383 1.00 85.25 103 SER A C 1
ATOM 834 O O . SER A 1 103 ? 16.661 -21.220 -17.790 1.00 85.25 103 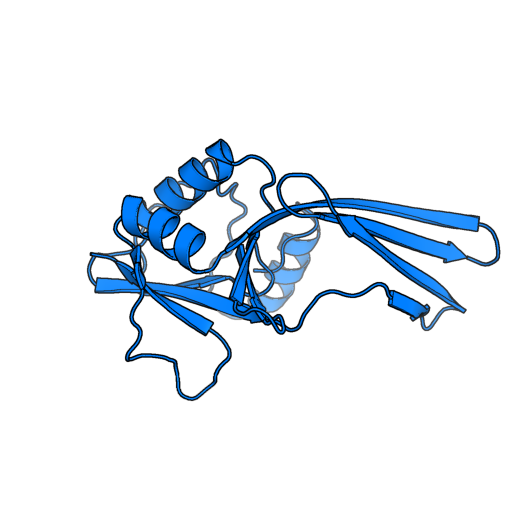SER A O 1
ATOM 836 N N . ASN A 1 104 ? 15.153 -19.616 -18.198 1.00 89.75 104 ASN A N 1
ATOM 837 C CA . ASN A 1 104 ? 15.052 -19.831 -19.643 1.00 89.75 104 ASN A CA 1
ATOM 838 C C . ASN A 1 104 ? 15.986 -18.921 -20.469 1.00 89.75 104 ASN A C 1
ATOM 840 O O . ASN A 1 104 ? 15.784 -18.783 -21.671 1.00 89.75 104 ASN A O 1
ATOM 844 N N . GLY A 1 105 ? 16.964 -18.265 -19.836 1.00 90.81 105 GLY A N 1
ATOM 845 C CA . GLY A 1 105 ? 17.938 -17.394 -20.503 1.00 90.81 105 GLY A CA 1
ATOM 846 C C . GLY A 1 105 ? 17.463 -15.958 -20.748 1.00 90.81 105 GLY A C 1
ATOM 847 O O . GLY A 1 105 ? 18.271 -15.113 -21.126 1.00 90.81 105 GLY A O 1
ATOM 848 N N . MET A 1 106 ? 16.189 -15.642 -20.487 1.00 95.69 106 MET A N 1
ATOM 849 C CA . MET A 1 106 ? 15.694 -14.265 -20.559 1.00 95.69 106 MET A CA 1
ATOM 850 C C . MET A 1 106 ? 16.262 -13.409 -19.421 1.00 95.69 106 MET A C 1
ATOM 852 O O . MET A 1 106 ? 16.649 -13.907 -18.362 1.00 95.69 106 MET A O 1
ATOM 856 N N . ILE A 1 107 ? 16.269 -12.094 -19.613 1.00 96.38 107 ILE A N 1
ATOM 857 C CA . ILE A 1 107 ? 16.718 -11.125 -18.616 1.00 96.38 107 ILE A CA 1
ATOM 858 C C . ILE A 1 107 ? 15.505 -10.377 -18.085 1.00 96.38 107 ILE A C 1
ATOM 860 O O . ILE A 1 107 ? 14.839 -9.652 -18.821 1.00 96.38 107 ILE A O 1
ATOM 864 N N . TYR A 1 108 ? 15.247 -10.519 -16.791 1.00 95.94 108 TYR A N 1
ATOM 865 C CA . TYR A 1 108 ? 14.291 -9.684 -16.082 1.00 95.94 108 TYR A CA 1
ATOM 866 C C . TYR A 1 108 ? 15.017 -8.492 -15.464 1.00 95.94 108 TYR A C 1
ATOM 868 O O . TYR A 1 108 ? 16.050 -8.654 -14.805 1.00 95.94 108 TYR A O 1
ATOM 876 N N . SER A 1 109 ? 14.473 -7.293 -15.645 1.00 95.94 109 SER A N 1
ATOM 877 C CA . SER A 1 109 ? 14.976 -6.095 -14.983 1.00 95.94 109 SER A CA 1
ATOM 878 C C . SER A 1 109 ? 13.849 -5.221 -14.455 1.00 95.94 109 SER A C 1
ATOM 880 O O . SER A 1 109 ? 12.719 -5.247 -14.946 1.00 95.94 109 SER A O 1
ATOM 882 N N . LYS A 1 110 ? 14.169 -4.442 -13.423 1.00 94.94 110 LYS A N 1
ATOM 883 C CA . LYS A 1 110 ? 13.319 -3.370 -12.926 1.00 94.94 110 LYS A CA 1
ATOM 884 C C . LYS A 1 110 ? 14.145 -2.110 -12.702 1.00 94.94 110 LYS A C 1
ATOM 886 O O . LYS A 1 110 ? 15.288 -2.198 -12.251 1.00 94.94 110 LYS A O 1
ATOM 891 N N . ASN A 1 111 ? 13.552 -0.969 -13.017 1.00 96.31 111 ASN A N 1
ATOM 892 C CA . ASN A 1 111 ? 14.152 0.343 -12.837 1.00 96.31 111 ASN A CA 1
ATOM 893 C C . ASN A 1 111 ? 13.189 1.254 -12.071 1.00 96.31 111 ASN A C 1
ATOM 895 O O . ASN A 1 111 ? 11.979 1.213 -12.323 1.00 96.31 111 ASN A O 1
ATOM 899 N N . ILE A 1 112 ? 13.701 2.032 -11.124 1.00 96.19 112 ILE A N 1
ATOM 900 C CA . ILE A 1 112 ? 12.910 2.852 -10.208 1.00 96.19 112 ILE A CA 1
ATOM 901 C C . ILE A 1 112 ? 13.255 4.319 -10.424 1.00 96.19 112 ILE A C 1
ATOM 903 O O . ILE A 1 112 ? 14.397 4.734 -10.267 1.00 96.19 112 ILE A O 1
ATOM 907 N N . VAL A 1 113 ? 12.242 5.120 -10.747 1.00 97.12 113 VAL A N 1
ATOM 908 C CA . VAL A 1 113 ? 12.399 6.558 -10.981 1.00 97.12 113 VAL A CA 1
ATOM 909 C C . VAL A 1 113 ? 11.554 7.331 -9.967 1.00 97.12 113 VAL A C 1
ATOM 911 O O . VAL A 1 113 ? 10.348 7.075 -9.887 1.00 97.12 113 VAL A O 1
ATOM 914 N N . PRO A 1 114 ? 12.135 8.271 -9.200 1.00 96.06 114 PRO A N 1
ATOM 915 C CA . PRO A 1 114 ? 11.378 9.129 -8.295 1.00 96.06 114 PRO A CA 1
ATOM 916 C C . PRO A 1 114 ? 10.300 9.947 -9.018 1.00 96.06 114 PRO A C 1
ATOM 918 O O . PRO A 1 114 ? 10.418 10.290 -10.193 1.00 96.06 114 PRO A O 1
ATOM 921 N N . THR A 1 115 ? 9.240 10.287 -8.296 1.00 96.38 115 THR A N 1
ATOM 922 C CA . THR A 1 115 ? 8.176 11.205 -8.725 1.00 96.38 115 THR A CA 1
ATOM 923 C C . THR A 1 115 ? 7.878 12.185 -7.593 1.00 96.38 115 THR A C 1
ATOM 925 O O . THR A 1 115 ? 8.326 11.980 -6.469 1.00 96.38 115 THR A O 1
ATOM 928 N N . SER A 1 116 ? 7.067 13.213 -7.848 1.00 95.06 116 SER A N 1
ATOM 929 C CA . SER A 1 116 ? 6.722 14.228 -6.840 1.00 95.06 116 SER A CA 1
ATOM 930 C C . SER A 1 116 ? 6.083 13.675 -5.559 1.00 95.06 116 SER A C 1
ATOM 932 O O . SER A 1 116 ? 6.148 14.332 -4.530 1.00 95.06 116 SER A O 1
ATOM 934 N N . TYR A 1 117 ? 5.462 12.492 -5.612 1.00 95.31 117 TYR A N 1
ATOM 935 C CA . TYR A 1 117 ? 4.728 11.906 -4.483 1.00 95.31 117 TYR A CA 1
ATOM 936 C C . TYR A 1 117 ? 5.113 10.451 -4.185 1.00 95.31 117 TYR A C 1
ATOM 938 O O . TYR A 1 117 ? 4.365 9.740 -3.522 1.00 95.31 117 TYR A O 1
ATOM 946 N N . GLY A 1 118 ? 6.228 9.970 -4.731 1.00 96.00 118 GLY A N 1
ATOM 947 C CA . GLY A 1 118 ? 6.638 8.576 -4.590 1.00 96.00 118 GLY A CA 1
ATOM 948 C C . GLY A 1 118 ? 7.564 8.159 -5.712 1.00 96.00 118 GLY A C 1
ATOM 949 O O . GLY A 1 118 ? 8.501 8.880 -6.038 1.00 96.00 118 GLY A O 1
ATOM 950 N N . PHE A 1 119 ? 7.296 7.036 -6.367 1.00 96.50 119 PHE A N 1
ATOM 951 C CA . PHE A 1 119 ? 8.152 6.547 -7.446 1.00 96.50 119 PHE A CA 1
ATOM 952 C C . PHE A 1 119 ? 7.375 5.757 -8.493 1.00 96.50 119 PHE A C 1
ATOM 954 O O . PHE A 1 119 ? 6.263 5.277 -8.283 1.00 96.50 119 PHE A O 1
ATOM 961 N N . ARG A 1 120 ? 7.998 5.589 -9.651 1.00 96.94 120 ARG A N 1
ATOM 962 C CA . ARG A 1 120 ? 7.531 4.738 -10.734 1.00 96.94 120 ARG A CA 1
ATOM 963 C C . ARG A 1 120 ? 8.485 3.566 -10.882 1.00 96.94 120 ARG A C 1
ATOM 965 O O . ARG A 1 120 ? 9.694 3.766 -10.944 1.00 96.94 120 ARG A O 1
ATOM 972 N N . LYS A 1 121 ? 7.942 2.355 -10.974 1.00 95.81 121 LYS A N 1
ATOM 973 C CA . LYS A 1 121 ? 8.705 1.158 -11.326 1.00 95.81 121 LYS A CA 1
ATOM 974 C C . LYS A 1 121 ? 8.411 0.773 -12.764 1.00 95.81 121 LYS A C 1
ATOM 976 O O . LYS A 1 121 ? 7.250 0.604 -13.137 1.00 95.81 121 LYS A O 1
ATOM 981 N N . TYR A 1 122 ? 9.471 0.612 -13.538 1.00 96.38 122 TYR A N 1
ATOM 982 C CA . TYR A 1 122 ? 9.436 0.013 -14.859 1.00 96.38 122 TYR A CA 1
ATOM 983 C C . TYR A 1 122 ? 9.976 -1.402 -14.759 1.00 96.38 122 TYR A C 1
ATOM 985 O O . TYR A 1 122 ? 11.036 -1.611 -14.177 1.00 96.38 122 TYR A O 1
ATOM 993 N N . TYR A 1 123 ? 9.264 -2.356 -15.333 1.00 95.56 123 TYR A N 1
ATOM 994 C CA . TYR A 1 123 ? 9.654 -3.752 -15.403 1.00 95.56 123 TYR A CA 1
ATOM 995 C C . TYR A 1 123 ? 9.823 -4.147 -16.857 1.00 95.56 123 TYR A C 1
ATOM 997 O O . TYR A 1 123 ? 8.999 -3.782 -17.699 1.00 95.56 123 TYR A O 1
ATOM 1005 N N . TYR A 1 124 ? 10.865 -4.922 -17.127 1.00 95.69 124 TYR A N 1
ATOM 1006 C CA . TYR A 1 124 ? 11.177 -5.425 -18.452 1.00 95.69 124 TYR A CA 1
ATOM 1007 C C . TYR A 1 124 ? 11.476 -6.917 -18.385 1.00 95.69 124 TYR A C 1
ATOM 1009 O O . TYR A 1 124 ? 12.109 -7.403 -17.444 1.00 95.69 124 TYR A O 1
ATOM 1017 N N . LEU A 1 125 ? 11.057 -7.632 -19.423 1.00 96.12 125 LEU A N 1
ATOM 1018 C CA . LEU A 1 125 ? 11.593 -8.946 -19.750 1.00 96.12 125 LEU A CA 1
ATOM 1019 C C . LEU A 1 125 ? 12.195 -8.865 -21.148 1.00 96.12 125 LEU A C 1
ATOM 1021 O O . LEU A 1 125 ? 11.511 -8.480 -22.099 1.00 96.12 125 LEU A O 1
ATOM 1025 N N . MET A 1 126 ? 13.471 -9.209 -21.258 1.00 96.19 126 MET A N 1
ATOM 1026 C CA . MET A 1 126 ? 14.214 -9.234 -22.510 1.00 96.19 126 MET A CA 1
ATOM 1027 C C . MET A 1 126 ? 14.561 -10.668 -22.896 1.00 96.19 126 MET A C 1
ATOM 1029 O O . MET A 1 126 ? 14.991 -11.453 -22.053 1.00 96.19 126 MET A O 1
ATOM 1033 N N . SER A 1 127 ? 14.408 -10.986 -24.175 1.00 95.06 127 SER A N 1
ATOM 1034 C CA . SER A 1 127 ? 14.937 -12.196 -24.799 1.00 95.06 127 SER A CA 1
ATOM 1035 C C . SER A 1 127 ? 15.972 -11.748 -25.820 1.00 95.06 127 SER A C 1
ATOM 1037 O O . SER A 1 127 ? 15.602 -11.080 -26.785 1.00 95.06 127 SER A O 1
ATOM 1039 N N . GLU A 1 128 ? 17.244 -12.073 -25.584 1.00 89.69 128 GLU A N 1
ATOM 1040 C CA . GLU A 1 128 ? 18.367 -11.510 -26.350 1.00 89.69 128 GLU A CA 1
ATOM 1041 C C . GLU A 1 128 ? 18.280 -9.968 -26.359 1.00 89.69 128 GLU A C 1
ATOM 1043 O O . GLU A 1 128 ? 18.155 -9.357 -25.293 1.00 89.69 128 GLU A O 1
ATOM 1048 N N . ASP A 1 129 ? 18.261 -9.346 -27.538 1.00 89.88 129 ASP A N 1
ATOM 1049 C CA . ASP A 1 129 ? 18.192 -7.891 -27.709 1.00 89.88 129 ASP A CA 1
ATOM 1050 C C . ASP A 1 129 ? 16.755 -7.355 -27.847 1.00 89.88 129 ASP A C 1
ATOM 1052 O O . ASP A 1 129 ? 16.538 -6.171 -28.118 1.00 89.88 129 ASP A O 1
ATOM 1056 N N . ARG A 1 130 ? 15.739 -8.207 -27.653 1.00 95.00 130 ARG A N 1
ATOM 1057 C CA . ARG A 1 130 ? 14.328 -7.836 -27.808 1.00 95.00 130 ARG A CA 1
ATOM 1058 C C . ARG A 1 130 ? 13.604 -7.755 -26.469 1.00 95.00 130 ARG A C 1
ATOM 1060 O O . ARG A 1 130 ? 13.518 -8.731 -25.726 1.00 95.00 130 ARG A O 1
ATOM 1067 N N . THR A 1 131 ? 12.948 -6.625 -26.217 1.00 95.12 131 THR A N 1
ATOM 1068 C CA . THR A 1 131 ? 11.962 -6.500 -25.135 1.00 95.12 131 THR A CA 1
ATOM 1069 C C . THR A 1 131 ? 10.690 -7.266 -25.495 1.00 95.12 131 THR A C 1
ATOM 1071 O O . THR A 1 131 ? 10.036 -6.966 -26.495 1.00 95.12 131 THR A O 1
ATOM 1074 N N . VAL A 1 132 ? 10.330 -8.256 -24.677 1.00 95.50 132 VAL A N 1
ATOM 1075 C CA . VAL A 1 132 ? 9.135 -9.101 -24.866 1.00 95.50 132 VAL A CA 1
ATOM 1076 C C . VAL A 1 132 ? 8.008 -8.767 -23.890 1.00 95.50 132 VAL A C 1
ATOM 1078 O O . VAL A 1 132 ? 6.862 -9.138 -24.128 1.00 95.50 132 VAL A O 1
ATOM 1081 N N . MET A 1 133 ? 8.310 -8.044 -22.810 1.00 95.06 133 MET A N 1
ATOM 1082 C CA . MET A 1 133 ? 7.312 -7.520 -21.881 1.00 95.06 133 MET A CA 1
ATOM 1083 C C . MET A 1 133 ? 7.784 -6.195 -21.294 1.00 95.06 133 MET A C 1
ATOM 1085 O O . MET A 1 133 ? 8.961 -6.044 -20.960 1.00 95.06 133 MET A O 1
ATOM 1089 N N . THR A 1 134 ? 6.841 -5.267 -21.144 1.00 95.25 134 THR A N 1
ATOM 1090 C CA . THR A 1 134 ? 6.990 -4.061 -20.335 1.00 95.25 134 THR A CA 1
ATOM 1091 C C . THR A 1 134 ? 5.818 -3.941 -19.370 1.00 95.25 134 THR A C 1
ATOM 1093 O O . THR A 1 134 ? 4.679 -4.276 -19.700 1.00 95.25 134 THR A O 1
ATOM 1096 N N . GLN A 1 135 ? 6.089 -3.445 -18.169 1.00 94.75 135 GLN A N 1
ATOM 1097 C CA . GLN A 1 135 ? 5.055 -3.052 -17.221 1.00 94.75 135 GLN A CA 1
ATOM 1098 C C . GLN A 1 135 ? 5.504 -1.805 -16.472 1.00 94.75 135 GLN A C 1
ATOM 1100 O O . GLN A 1 135 ? 6.657 -1.695 -16.061 1.00 94.75 135 GLN A O 1
ATOM 1105 N N . THR A 1 136 ? 4.570 -0.887 -16.252 1.00 95.00 136 THR A N 1
ATOM 1106 C CA . THR A 1 136 ? 4.801 0.320 -15.462 1.00 95.00 136 THR A CA 1
ATOM 1107 C C . THR A 1 136 ? 3.830 0.339 -14.296 1.00 95.00 136 THR A C 1
ATOM 1109 O O . THR A 1 136 ? 2.630 0.157 -14.494 1.00 95.00 136 THR A O 1
ATOM 1112 N N . ILE A 1 137 ? 4.339 0.575 -13.089 1.00 93.81 137 ILE A N 1
ATOM 1113 C CA . ILE A 1 137 ? 3.524 0.739 -11.882 1.00 93.81 137 ILE A CA 1
ATOM 1114 C C . ILE A 1 137 ? 3.920 2.046 -11.201 1.00 93.81 137 ILE A C 1
ATOM 1116 O O . ILE A 1 137 ? 5.106 2.343 -11.038 1.00 93.81 137 ILE A O 1
ATOM 1120 N N . LEU A 1 138 ? 2.918 2.832 -10.819 1.00 95.38 138 LEU A N 1
ATOM 1121 C CA . LEU A 1 138 ? 3.080 4.047 -10.033 1.00 95.38 138 LEU A CA 1
ATOM 1122 C C . LEU A 1 138 ? 2.818 3.744 -8.564 1.00 95.38 138 LEU A C 1
ATOM 1124 O O . LEU A 1 138 ? 1.841 3.079 -8.232 1.00 95.38 138 LEU A O 1
ATOM 1128 N N . TYR A 1 139 ? 3.683 4.271 -7.709 1.00 96.06 139 TYR A N 1
ATOM 1129 C CA . TYR A 1 139 ? 3.585 4.148 -6.268 1.00 96.06 139 TYR A CA 1
ATOM 1130 C C . TYR A 1 139 ? 3.560 5.524 -5.633 1.00 96.06 139 TYR A C 1
ATOM 1132 O O . TYR A 1 139 ? 4.326 6.413 -6.022 1.00 96.06 139 TYR A O 1
ATOM 1140 N N . ARG A 1 140 ? 2.700 5.675 -4.632 1.00 97.31 140 ARG A N 1
ATOM 1141 C CA . ARG A 1 140 ? 2.721 6.824 -3.735 1.00 97.31 140 ARG A CA 1
ATOM 1142 C C . ARG A 1 140 ? 3.445 6.448 -2.451 1.00 97.31 140 ARG A C 1
ATOM 1144 O O . ARG A 1 140 ? 3.312 5.319 -1.981 1.00 97.31 140 ARG A O 1
ATOM 1151 N N . THR A 1 141 ? 4.193 7.386 -1.894 1.00 97.06 141 THR A N 1
ATOM 1152 C CA . THR A 1 141 ? 4.862 7.234 -0.603 1.00 97.06 141 THR A CA 1
ATOM 1153 C C . THR A 1 141 ? 4.345 8.262 0.385 1.00 97.06 141 THR A C 1
ATOM 1155 O O . THR A 1 141 ? 4.058 9.395 0.000 1.00 97.06 141 THR A O 1
ATOM 1158 N N . TYR A 1 142 ? 4.277 7.866 1.647 1.00 97.75 142 TYR A N 1
ATOM 1159 C CA . TYR A 1 142 ? 4.033 8.750 2.778 1.00 97.75 142 TYR A CA 1
ATOM 1160 C C . TYR A 1 142 ? 5.126 8.514 3.815 1.00 97.75 142 TYR A C 1
ATOM 1162 O O . TYR A 1 142 ? 5.554 7.369 4.003 1.00 97.75 142 TYR A O 1
ATOM 1170 N N . THR A 1 143 ? 5.569 9.571 4.490 1.00 96.94 143 THR A N 1
ATOM 1171 C CA . THR A 1 143 ? 6.403 9.419 5.689 1.00 96.94 143 THR A CA 1
ATOM 1172 C C . THR A 1 143 ? 5.630 8.656 6.768 1.00 96.94 143 THR A C 1
ATOM 1174 O O . THR A 1 143 ? 4.406 8.503 6.691 1.00 96.94 143 THR A O 1
ATOM 1177 N N . PHE A 1 144 ? 6.327 8.165 7.791 1.00 96.38 144 PHE A N 1
ATOM 1178 C CA . PHE A 1 144 ? 5.669 7.468 8.894 1.00 96.38 144 PHE A CA 1
ATOM 1179 C C . PHE A 1 144 ? 4.601 8.336 9.582 1.00 96.38 144 PHE A C 1
ATOM 1181 O O . PHE A 1 144 ? 3.479 7.875 9.786 1.00 96.38 144 PHE A O 1
ATOM 1188 N N . ASP A 1 145 ? 4.903 9.609 9.842 1.00 96.75 145 ASP A N 1
ATOM 1189 C CA . ASP A 1 145 ? 3.976 10.543 10.494 1.00 96.75 145 ASP A CA 1
ATOM 1190 C C . ASP A 1 145 ? 2.762 10.875 9.614 1.00 96.75 145 ASP A C 1
ATOM 1192 O O . ASP A 1 145 ? 1.626 10.940 10.096 1.00 96.75 145 ASP A O 1
ATOM 1196 N N . GLU A 1 146 ? 2.977 11.040 8.304 1.00 97.81 146 GLU A N 1
ATOM 1197 C CA . GLU A 1 146 ? 1.890 11.218 7.337 1.00 97.81 146 GLU A CA 1
ATOM 1198 C C . GLU A 1 146 ? 0.986 9.983 7.288 1.00 97.81 146 GLU A C 1
ATOM 1200 O O . GLU A 1 146 ? -0.236 10.118 7.235 1.00 97.81 146 GLU A O 1
ATOM 1205 N N . ALA A 1 147 ? 1.570 8.782 7.326 1.00 97.50 147 ALA A N 1
ATOM 1206 C CA . ALA A 1 147 ? 0.831 7.526 7.332 1.00 97.50 147 ALA A CA 1
ATOM 1207 C C . ALA A 1 147 ? 0.010 7.347 8.618 1.00 97.50 147 ALA A C 1
ATOM 1209 O O . ALA A 1 147 ? -1.159 6.972 8.539 1.00 97.50 147 ALA A O 1
ATOM 1210 N N . ILE A 1 148 ? 0.590 7.653 9.786 1.00 97.25 148 ILE A N 1
ATOM 1211 C CA . ILE A 1 148 ? -0.128 7.635 11.069 1.00 97.25 148 ILE A CA 1
ATOM 1212 C C . ILE A 1 148 ? -1.309 8.599 11.019 1.00 97.25 148 ILE A C 1
ATOM 1214 O O . ILE A 1 148 ? -2.423 8.202 11.348 1.00 97.25 148 ILE A O 1
ATOM 1218 N N . SER A 1 149 ? -1.085 9.833 10.566 1.00 97.94 149 SER A N 1
ATOM 1219 C CA . SER A 1 149 ? -2.138 10.852 10.482 1.00 97.94 149 SER A CA 1
ATOM 1220 C C . SER A 1 149 ? -3.260 10.421 9.533 1.00 97.94 149 SER A C 1
ATOM 1222 O O . SER A 1 149 ? -4.434 10.463 9.888 1.00 97.94 149 SER A O 1
ATOM 1224 N N . LEU A 1 150 ? -2.893 9.914 8.352 1.00 97.62 150 LEU A N 1
ATOM 1225 C CA . LEU A 1 150 ? -3.829 9.418 7.344 1.00 97.62 150 LEU A CA 1
ATOM 1226 C C . LEU A 1 150 ? -4.711 8.271 7.863 1.00 97.62 150 LEU A C 1
ATOM 1228 O O . LEU A 1 150 ? -5.890 8.197 7.525 1.00 97.62 150 LEU A O 1
ATOM 1232 N N . LEU A 1 151 ? -4.145 7.353 8.646 1.00 98.06 151 LEU A N 1
ATOM 1233 C CA . LEU A 1 151 ? -4.880 6.229 9.231 1.00 98.06 151 LEU A CA 1
ATOM 1234 C C . LEU A 1 151 ? -5.731 6.678 10.431 1.00 98.06 151 LEU A C 1
ATOM 1236 O O . LEU A 1 151 ? -6.883 6.250 10.566 1.00 98.06 151 LEU A O 1
ATOM 1240 N N . ALA A 1 152 ? -5.209 7.591 11.252 1.00 97.88 152 ALA A N 1
ATOM 1241 C CA . ALA A 1 152 ? -5.898 8.136 12.416 1.00 97.88 152 ALA A CA 1
ATOM 1242 C C . ALA A 1 152 ? -7.177 8.902 12.039 1.00 97.88 152 ALA A C 1
ATOM 1244 O O . ALA A 1 152 ? -8.186 8.752 12.730 1.00 97.88 152 ALA A O 1
ATOM 1245 N N . ASP A 1 153 ? -7.191 9.608 10.899 1.00 97.62 153 ASP A N 1
ATOM 1246 C CA . ASP A 1 153 ? -8.386 10.265 10.334 1.00 97.62 153 ASP A CA 1
ATOM 1247 C C . ASP A 1 153 ? -9.571 9.295 1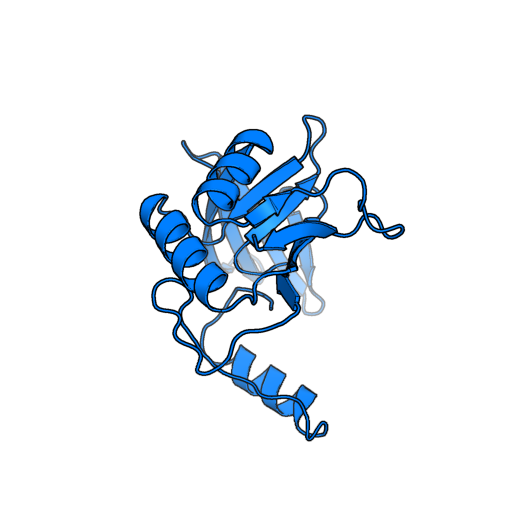0.126 1.00 97.62 153 ASP A C 1
ATOM 1249 O O . ASP A 1 153 ? -10.729 9.705 10.019 1.00 97.62 153 ASP A O 1
ATOM 1253 N N . HIS A 1 154 ? -9.298 7.988 10.088 1.00 97.31 154 HIS A N 1
ATOM 1254 C CA . HIS A 1 154 ? -10.285 6.925 9.915 1.00 97.31 154 HIS A CA 1
ATOM 1255 C C . HIS A 1 154 ? -10.401 5.999 11.141 1.00 97.31 154 HIS A C 1
ATOM 1257 O O . HIS A 1 154 ? -10.967 4.900 11.060 1.00 97.31 154 HIS A O 1
ATOM 1263 N N . GLY A 1 155 ? -9.914 6.459 12.296 1.00 97.50 155 GLY A N 1
ATOM 1264 C CA . GLY A 1 155 ? -9.963 5.754 13.575 1.00 97.50 155 GLY A CA 1
ATOM 1265 C C . GLY A 1 155 ? -9.013 4.561 13.657 1.00 97.50 155 GLY A C 1
ATOM 1266 O O . GLY A 1 155 ? -9.275 3.651 14.429 1.00 97.50 155 GLY A O 1
ATOM 1267 N N . LEU A 1 156 ? -7.957 4.515 12.844 1.00 98.00 156 LEU A N 1
ATOM 1268 C CA . LEU A 1 156 ? -6.918 3.488 12.925 1.00 98.00 156 LEU A CA 1
ATOM 1269 C C . LEU A 1 156 ? -5.687 4.091 13.599 1.00 98.00 156 LEU A C 1
ATOM 1271 O O . LEU A 1 156 ? -4.944 4.857 12.991 1.00 98.00 156 LEU A O 1
ATOM 1275 N N . VAL A 1 157 ? -5.489 3.764 14.872 1.00 97.19 157 VAL A N 1
ATOM 1276 C CA . VAL A 1 157 ? -4.469 4.382 15.721 1.00 97.19 157 VAL A CA 1
ATOM 1277 C C . VAL A 1 157 ? -3.264 3.461 15.837 1.00 97.19 157 VAL A C 1
ATOM 1279 O O . VAL A 1 157 ? -3.397 2.282 16.157 1.00 97.19 157 VAL A O 1
ATOM 1282 N N . TYR A 1 158 ? -2.076 4.001 15.572 1.00 95.06 158 TYR A N 1
ATOM 1283 C CA . TYR A 1 158 ? -0.822 3.269 15.724 1.00 95.06 158 TYR A CA 1
ATOM 1284 C C . TYR A 1 158 ? -0.584 2.889 17.190 1.00 95.06 158 TYR A C 1
ATOM 1286 O O . TYR A 1 158 ? -0.690 3.741 18.073 1.00 95.06 158 TYR A O 1
ATOM 1294 N N . ASN A 1 159 ? -0.223 1.629 17.443 1.00 84.44 159 ASN A N 1
ATOM 1295 C CA . ASN A 1 159 ? 0.149 1.162 18.775 1.00 84.44 159 ASN A CA 1
ATOM 1296 C C . ASN A 1 159 ? 1.678 0.962 18.873 1.00 84.44 159 ASN A C 1
ATOM 1298 O O . ASN A 1 159 ? 2.188 -0.053 18.391 1.00 84.44 159 ASN A O 1
ATOM 1302 N N . PRO A 1 160 ? 2.428 1.890 19.501 1.00 79.75 160 PRO A N 1
ATOM 1303 C CA . PRO A 1 160 ? 3.888 1.808 19.577 1.00 79.75 160 PRO A CA 1
ATOM 1304 C C . PRO A 1 160 ? 4.397 0.704 20.514 1.00 79.75 160 PRO A C 1
ATOM 1306 O O . PRO A 1 160 ? 5.516 0.228 20.332 1.00 79.75 160 PRO A O 1
ATOM 1309 N N . GLU A 1 161 ? 3.595 0.283 21.496 1.00 67.62 161 GLU A N 1
ATOM 1310 C CA . GLU A 1 161 ? 3.980 -0.721 22.501 1.00 67.62 161 GLU A CA 1
ATOM 1311 C C . GLU A 1 161 ? 3.855 -2.156 21.978 1.00 67.62 161 GLU A C 1
ATOM 1313 O O . GLU A 1 161 ? 4.470 -3.076 22.512 1.00 67.62 161 GLU A O 1
ATOM 1318 N N . LYS A 1 162 ? 3.086 -2.351 20.901 1.00 59.56 162 LYS A N 1
ATOM 1319 C CA . LYS A 1 162 ? 2.856 -3.645 20.251 1.00 59.56 162 LYS A CA 1
ATOM 1320 C C . LYS A 1 162 ? 3.618 -3.769 18.934 1.00 59.56 162 LYS A C 1
ATOM 1322 O O . LYS A 1 162 ? 3.091 -4.319 17.966 1.00 59.56 162 LYS A O 1
ATOM 1327 N N . ARG A 1 163 ? 4.876 -3.309 18.872 1.00 55.66 163 ARG A N 1
ATOM 1328 C CA . ARG A 1 163 ? 5.788 -3.853 17.852 1.00 55.66 163 ARG A CA 1
ATOM 1329 C C . ARG A 1 163 ? 5.848 -5.356 18.101 1.00 55.66 163 ARG A C 1
ATOM 1331 O O . ARG A 1 163 ? 6.431 -5.797 19.084 1.00 55.66 163 ARG A O 1
ATOM 1338 N N . THR A 1 164 ? 5.154 -6.127 17.265 1.00 51.75 164 THR A N 1
ATOM 1339 C CA . THR A 1 164 ? 5.130 -7.587 17.367 1.00 51.75 164 THR A CA 1
ATOM 1340 C C . THR A 1 164 ? 6.568 -8.080 17.459 1.00 51.75 164 THR A C 1
ATOM 1342 O O . THR A 1 164 ? 7.401 -7.599 16.689 1.00 51.75 164 THR A O 1
ATOM 1345 N N . GLU A 1 165 ? 6.842 -9.045 18.339 1.00 44.47 165 GLU A N 1
ATOM 1346 C CA . GLU A 1 165 ? 8.169 -9.660 18.546 1.00 44.47 165 GLU A CA 1
ATOM 1347 C C . GLU A 1 165 ? 8.844 -10.131 17.239 1.00 44.47 165 GLU A C 1
ATOM 1349 O O . GLU A 1 165 ? 10.035 -10.416 17.215 1.00 44.47 165 GLU A O 1
ATOM 1354 N N . SER A 1 166 ? 8.089 -10.197 16.139 1.00 52.31 166 SER A N 1
ATOM 1355 C CA . SER A 1 166 ? 8.535 -10.605 14.817 1.00 52.31 166 SER A CA 1
ATOM 1356 C C . SER A 1 166 ? 8.979 -9.490 13.849 1.00 52.31 166 SER A C 1
ATOM 1358 O O . SER A 1 166 ? 9.278 -9.830 12.719 1.00 52.31 166 SER A O 1
ATOM 1360 N N . GLU A 1 167 ? 8.994 -8.194 14.189 1.00 74.19 167 GLU A N 1
ATOM 1361 C CA . GLU A 1 167 ? 9.471 -7.077 13.314 1.00 74.19 167 GLU A CA 1
ATOM 1362 C C . GLU A 1 167 ? 8.833 -6.947 11.900 1.00 74.19 167 GLU A C 1
ATOM 1364 O O . GLU A 1 167 ? 9.164 -6.036 11.147 1.00 74.19 167 GLU A O 1
ATOM 1369 N N . PHE A 1 168 ? 7.890 -7.812 11.511 1.00 85.81 168 PHE A N 1
ATOM 1370 C CA . PHE A 1 168 ? 7.366 -7.874 10.140 1.00 85.81 168 PHE A CA 1
ATOM 1371 C C . PHE A 1 168 ? 6.160 -6.975 9.867 1.00 85.81 168 PHE A C 1
ATOM 1373 O O . PHE A 1 168 ? 5.769 -6.863 8.707 1.00 85.81 168 PHE A O 1
ATOM 1380 N N . PHE A 1 169 ? 5.536 -6.375 10.884 1.00 90.75 169 PHE A N 1
ATOM 1381 C CA . PHE A 1 169 ? 4.319 -5.576 10.725 1.00 90.75 169 PHE A CA 1
ATOM 1382 C C . PHE A 1 169 ? 4.320 -4.331 11.614 1.00 90.75 169 PHE A C 1
ATOM 1384 O O . PHE A 1 169 ? 4.785 -4.359 12.752 1.00 90.75 169 PHE A O 1
ATOM 1391 N N . VAL A 1 170 ? 3.715 -3.262 11.100 1.00 92.00 170 VAL A N 1
ATOM 1392 C CA . VAL A 1 170 ? 3.223 -2.128 11.887 1.00 92.00 170 VAL A CA 1
ATOM 1393 C C . VAL A 1 170 ? 1.750 -2.387 12.212 1.00 92.00 170 VAL A C 1
ATOM 1395 O O . VAL A 1 170 ? 0.952 -2.625 11.300 1.00 92.00 170 VAL A O 1
ATOM 1398 N N . GLU A 1 171 ? 1.395 -2.367 13.498 1.00 93.75 171 GLU A N 1
ATOM 1399 C CA . GLU A 1 171 ? 0.032 -2.614 13.989 1.00 93.75 171 GLU A CA 1
ATOM 1400 C C . GLU A 1 171 ? -0.719 -1.301 14.256 1.00 93.75 171 GLU A C 1
ATOM 1402 O O . GLU A 1 171 ? -0.206 -0.385 14.904 1.00 93.75 171 GLU A O 1
ATOM 1407 N N . PHE A 1 172 ? -1.965 -1.246 13.784 1.00 95.38 172 PHE A N 1
ATOM 1408 C CA . PHE A 1 172 ? -2.935 -0.198 14.082 1.00 95.38 172 PHE A CA 1
ATOM 1409 C C . PHE A 1 172 ? -4.191 -0.826 14.684 1.00 95.38 172 PHE A C 1
ATOM 1411 O O . PHE A 1 172 ? -4.663 -1.862 14.209 1.00 95.38 172 PHE A O 1
ATOM 1418 N N . GLU A 1 173 ? -4.747 -0.183 15.702 1.00 96.38 173 GLU A N 1
ATOM 1419 C CA . GLU A 1 173 ? -5.979 -0.595 16.368 1.00 96.38 173 GLU A CA 1
ATOM 1420 C C . GLU A 1 173 ? -7.133 0.314 15.943 1.00 96.38 173 GLU A C 1
ATOM 1422 O O . GLU A 1 173 ? -6.977 1.532 15.819 1.00 96.38 173 GLU A O 1
ATOM 1427 N N . LYS A 1 174 ? -8.292 -0.286 15.679 1.00 97.81 174 LYS A N 1
ATOM 1428 C CA . LYS A 1 174 ? -9.507 0.425 15.303 1.00 97.81 174 LYS A CA 1
ATOM 1429 C C . LYS A 1 174 ? -10.213 0.931 16.558 1.00 97.81 174 LYS A C 1
ATOM 1431 O O . LYS A 1 174 ? -10.696 0.123 17.345 1.00 97.81 174 LYS A O 1
ATOM 1436 N N . ILE A 1 175 ? -10.304 2.249 16.711 1.00 95.12 175 ILE A N 1
ATOM 1437 C CA . ILE A 1 175 ? -11.133 2.909 17.730 1.00 95.12 175 ILE A CA 1
ATOM 1438 C C . ILE A 1 175 ? -12.550 3.184 17.218 1.00 95.12 175 ILE A C 1
ATOM 1440 O O . ILE A 1 175 ? -12.728 3.395 15.984 1.00 95.12 175 ILE A O 1
#